Protein AF-A0A7V5M833-F1 (afdb_monomer_lite)

Structure (mmCIF, N/CA/C/O backbone):
data_AF-A0A7V5M833-F1
#
_entry.id   AF-A0A7V5M833-F1
#
loop_
_atom_site.group_PDB
_atom_site.id
_atom_site.type_symbol
_atom_site.label_atom_id
_atom_site.label_alt_id
_atom_site.label_comp_id
_atom_site.label_asym_id
_atom_site.label_entity_id
_atom_site.label_seq_id
_atom_site.pdbx_PDB_ins_code
_atom_site.Cartn_x
_atom_site.Cartn_y
_atom_site.Cartn_z
_atom_site.occupancy
_atom_site.B_iso_or_equiv
_atom_site.auth_seq_id
_atom_site.auth_comp_id
_atom_site.auth_asym_id
_atom_site.auth_atom_id
_atom_site.pdbx_PDB_model_num
ATOM 1 N N . MET A 1 1 ? 10.318 -3.807 -28.086 1.00 53.47 1 MET A N 1
ATOM 2 C CA . MET A 1 1 ? 10.274 -2.964 -26.872 1.00 53.47 1 MET A CA 1
ATOM 3 C C . MET A 1 1 ? 10.663 -3.838 -25.694 1.00 53.47 1 MET A C 1
ATOM 5 O O . MET A 1 1 ? 9.994 -4.836 -25.469 1.00 53.47 1 MET A O 1
ATOM 9 N N . THR A 1 2 ? 11.760 -3.534 -25.005 1.00 76.50 2 THR A N 1
ATOM 10 C CA . THR A 1 2 ? 12.171 -4.286 -23.809 1.00 76.50 2 THR A CA 1
ATOM 11 C C . THR A 1 2 ? 11.317 -3.818 -22.638 1.00 76.50 2 THR A C 1
ATOM 13 O O . THR A 1 2 ? 11.327 -2.632 -22.310 1.00 76.50 2 THR A O 1
ATOM 16 N N . VAL A 1 3 ? 10.536 -4.717 -22.040 1.00 80.31 3 VAL A N 1
ATOM 17 C CA . VAL A 1 3 ? 9.734 -4.391 -20.856 1.00 80.31 3 VAL A CA 1
ATOM 18 C C . VAL A 1 3 ? 10.693 -4.240 -19.682 1.00 80.31 3 VAL A C 1
ATOM 20 O O . VAL A 1 3 ? 11.332 -5.211 -19.281 1.00 80.31 3 VAL A O 1
ATOM 23 N N . LYS A 1 4 ? 10.823 -3.022 -19.149 1.00 86.38 4 LYS A N 1
ATOM 24 C CA . LYS A 1 4 ? 11.557 -2.807 -17.901 1.00 86.38 4 LYS A CA 1
ATOM 25 C C . LYS A 1 4 ? 10.768 -3.458 -16.767 1.00 86.38 4 LYS A C 1
ATOM 27 O O . LYS A 1 4 ? 9.607 -3.119 -16.545 1.00 86.38 4 LYS A O 1
ATOM 32 N N . VAL A 1 5 ? 11.390 -4.412 -16.082 1.00 92.75 5 VAL A N 1
ATOM 33 C CA . VAL A 1 5 ? 10.831 -5.030 -14.877 1.00 92.75 5 VAL A CA 1
ATOM 34 C C . VAL A 1 5 ? 11.238 -4.154 -13.692 1.00 92.75 5 VAL A C 1
ATOM 36 O O . VAL A 1 5 ? 12.427 -3.867 -13.560 1.00 92.75 5 VAL A O 1
ATOM 39 N N . PRO A 1 6 ? 10.294 -3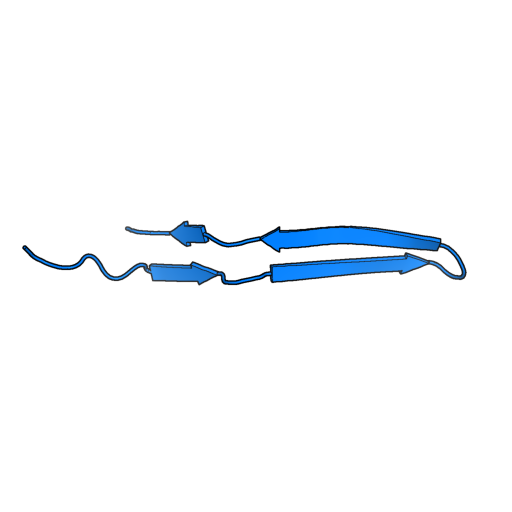.678 -12.863 1.00 96.06 6 PRO A N 1
ATOM 40 C CA . PRO A 1 6 ? 10.647 -2.886 -11.695 1.00 96.06 6 PRO A CA 1
ATOM 41 C C . PRO A 1 6 ? 11.371 -3.739 -10.657 1.00 96.06 6 PRO A C 1
ATOM 43 O O . PRO A 1 6 ? 11.074 -4.922 -10.485 1.00 96.06 6 PRO A O 1
ATOM 46 N N . VAL A 1 7 ? 12.284 -3.100 -9.935 1.00 97.38 7 VAL A N 1
ATOM 47 C CA . VAL A 1 7 ? 13.035 -3.688 -8.822 1.00 97.38 7 VAL A CA 1
ATOM 48 C C . VAL A 1 7 ? 12.139 -3.825 -7.595 1.00 97.38 7 VAL A C 1
ATOM 50 O O . VAL A 1 7 ? 12.189 -4.831 -6.893 1.00 97.38 7 VAL A O 1
ATOM 53 N N . ILE A 1 8 ? 11.278 -2.831 -7.350 1.00 97.38 8 ILE A N 1
ATOM 54 C CA . ILE A 1 8 ? 10.256 -2.884 -6.301 1.00 97.38 8 ILE A CA 1
ATOM 55 C C . ILE A 1 8 ? 8.906 -2.585 -6.931 1.00 97.38 8 ILE A C 1
ATOM 57 O O . ILE A 1 8 ? 8.751 -1.608 -7.654 1.00 97.38 8 ILE A O 1
ATOM 61 N N . ARG A 1 9 ? 7.913 -3.411 -6.615 1.00 97.31 9 ARG A N 1
ATOM 62 C CA . ARG A 1 9 ? 6.525 -3.223 -7.028 1.00 97.31 9 ARG A CA 1
ATOM 63 C C . ARG A 1 9 ? 5.626 -3.299 -5.811 1.00 97.31 9 ARG A C 1
ATOM 65 O O . ARG A 1 9 ? 5.561 -4.333 -5.150 1.00 97.31 9 ARG A O 1
ATOM 72 N N . VAL A 1 10 ? 4.915 -2.213 -5.545 1.00 98.00 10 VAL A N 1
ATOM 73 C CA . VAL A 1 10 ? 3.915 -2.106 -4.488 1.00 98.00 10 VAL A CA 1
ATOM 74 C C . VAL A 1 10 ? 2.547 -1.974 -5.137 1.00 98.00 10 VAL A C 1
ATOM 76 O O . VAL A 1 10 ? 2.345 -1.136 -6.014 1.00 98.00 10 VAL A O 1
ATOM 79 N N . LYS A 1 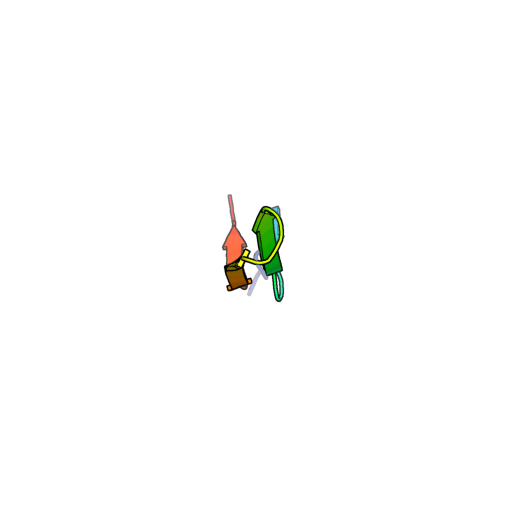11 ? 1.607 -2.816 -4.708 1.00 98.00 11 LYS A N 1
ATOM 80 C CA . LYS A 1 11 ? 0.215 -2.783 -5.152 1.00 98.00 11 LYS A CA 1
ATOM 81 C C . LYS A 1 11 ? -0.699 -2.696 -3.948 1.00 98.00 11 LYS A C 1
ATOM 83 O O . LYS A 1 11 ? -0.535 -3.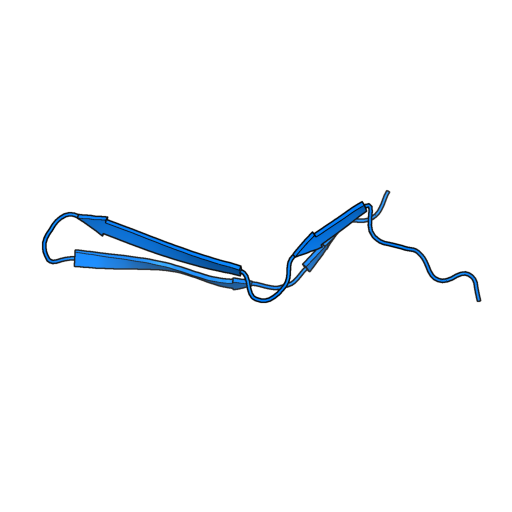476 -3.014 1.00 98.00 11 LYS A O 1
ATOM 88 N N . ASP A 1 12 ? -1.637 -1.762 -4.015 1.00 98.00 12 ASP A N 1
ATOM 89 C CA . ASP A 1 12 ? -2.746 -1.595 -3.084 1.00 98.00 12 ASP A CA 1
ATOM 90 C C . ASP A 1 12 ? -2.292 -1.661 -1.618 1.00 98.00 12 ASP A C 1
ATOM 92 O O . ASP A 1 12 ? -2.835 -2.393 -0.798 1.00 98.00 12 ASP A O 1
ATOM 96 N N . LEU A 1 13 ? -1.238 -0.914 -1.279 1.00 97.94 13 LEU A N 1
ATOM 97 C CA . LEU A 1 13 ? -0.682 -0.901 0.067 1.00 97.94 13 LEU A CA 1
ATOM 98 C C . LEU A 1 13 ? -1.588 -0.110 1.013 1.00 97.94 13 LEU A C 1
ATOM 100 O O . LEU A 1 13 ? -1.812 1.092 0.840 1.00 97.94 13 LEU A O 1
ATOM 104 N N . TYR A 1 14 ? -2.053 -0.794 2.055 1.00 97.88 14 TYR A N 1
ATOM 105 C CA . TYR A 1 14 ? -2.823 -0.222 3.153 1.00 97.88 14 TYR A CA 1
ATOM 106 C C . TYR A 1 14 ? -2.014 -0.256 4.443 1.00 97.88 14 TYR A C 1
ATOM 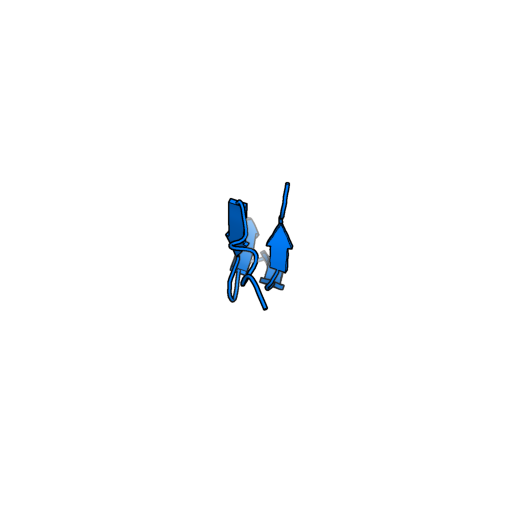108 O O . TYR A 1 14 ? -1.316 -1.227 4.744 1.00 97.88 14 TYR A O 1
ATOM 116 N N . LYS A 1 15 ? -2.137 0.799 5.243 1.00 97.19 15 LYS A N 1
ATOM 117 C CA . LYS A 1 15 ? -1.564 0.848 6.582 1.00 97.19 15 LYS A CA 1
ATOM 118 C C . LYS A 1 15 ? -2.474 1.650 7.480 1.00 97.19 15 LYS A C 1
ATOM 120 O O . LYS A 1 15 ? -2.740 2.813 7.205 1.00 97.19 15 LYS A O 1
ATOM 125 N N . THR A 1 16 ? -2.853 1.048 8.595 1.00 96.81 16 THR A N 1
ATOM 126 C CA . THR A 1 16 ? -3.606 1.712 9.655 1.00 96.81 16 THR A CA 1
ATOM 127 C C . THR A 1 16 ? -2.796 1.635 10.940 1.00 96.81 16 THR A C 1
ATOM 129 O O . THR A 1 16 ? -2.203 0.598 11.247 1.00 96.81 16 THR A O 1
ATOM 132 N N . TYR A 1 17 ? -2.748 2.736 11.679 1.00 96.81 17 TYR A N 1
ATOM 133 C CA . TYR A 1 17 ? -2.243 2.777 13.048 1.00 96.81 17 TYR A CA 1
ATOM 134 C C . TYR A 1 17 ? -3.409 3.007 14.001 1.00 96.81 17 TYR A C 1
ATOM 136 O O . TYR A 1 17 ? -4.342 3.741 13.680 1.00 96.81 17 TYR A O 1
ATOM 144 N N . GLY A 1 18 ? -3.357 2.386 15.176 1.00 94.56 18 GLY A N 1
ATOM 145 C CA . GLY A 1 18 ? -4.367 2.556 16.212 1.00 94.56 18 GLY A CA 1
ATOM 146 C C . GLY A 1 18 ? -3.737 2.818 17.573 1.00 94.56 18 GLY A C 1
ATOM 147 O O . GLY A 1 18 ? -2.689 2.258 17.887 1.00 94.56 18 GLY A O 1
ATOM 148 N N . ASN A 1 19 ? -4.392 3.655 18.377 1.00 84.94 19 ASN A N 1
ATOM 149 C CA . ASN A 1 19 ? -4.132 3.773 19.809 1.00 84.94 19 ASN A CA 1
ATOM 150 C C . ASN A 1 19 ? -5.472 3.838 20.555 1.00 84.94 19 ASN A C 1
ATOM 152 O O . ASN A 1 19 ? -6.162 4.862 20.535 1.00 84.94 19 ASN A O 1
ATOM 156 N N . GLY A 1 20 ? -5.859 2.719 21.169 1.00 81.75 20 GLY A N 1
ATOM 157 C CA . GLY A 1 20 ? -7.157 2.572 21.823 1.00 81.75 20 GLY A CA 1
ATOM 158 C C . GLY A 1 20 ? -8.317 2.756 20.841 1.00 81.75 20 GLY A C 1
ATOM 159 O O . GLY A 1 20 ? -8.424 2.033 19.854 1.00 81.75 20 GLY A O 1
ATOM 160 N N . SER A 1 21 ? -9.186 3.735 21.105 1.00 85.44 21 SER A N 1
ATOM 161 C CA . SER A 1 21 ? -10.386 4.007 20.300 1.00 85.44 21 SER A CA 1
ATOM 162 C C . SER A 1 21 ? -10.131 4.807 19.019 1.00 85.44 21 SER A C 1
ATOM 164 O O . SER A 1 21 ? -11.047 4.963 18.213 1.00 85.44 21 SER A O 1
ATOM 166 N N . LYS A 1 22 ? -8.915 5.327 18.805 1.00 88.94 22 LYS A N 1
ATOM 167 C CA . LYS A 1 22 ? -8.579 6.090 17.598 1.00 88.94 22 LYS A CA 1
ATOM 168 C C . LYS A 1 22 ? -7.813 5.229 16.608 1.00 88.94 22 LYS A C 1
ATOM 170 O O . LYS A 1 22 ? -6.798 4.629 16.960 1.00 88.94 22 LYS A O 1
ATOM 175 N N . GLN A 1 23 ? -8.275 5.240 15.363 1.00 93.44 23 GLN A N 1
ATOM 176 C CA . GLN A 1 23 ? -7.576 4.673 14.216 1.00 93.44 23 GLN A CA 1
ATOM 177 C C . GLN A 1 23 ? -7.243 5.775 13.210 1.00 93.44 23 GLN A C 1
ATOM 179 O O . GLN A 1 23 ? -8.018 6.713 13.027 1.00 93.44 23 GLN A O 1
ATOM 184 N N . VAL A 1 24 ? -6.082 5.653 12.571 1.00 94.75 24 VAL A N 1
ATOM 185 C CA . VAL A 1 24 ? -5.601 6.540 11.509 1.00 94.75 24 VAL A CA 1
ATOM 186 C C . VAL A 1 24 ? -5.159 5.685 10.329 1.00 94.75 24 VAL A C 1
ATOM 188 O O . VAL A 1 24 ? -4.265 4.848 10.467 1.00 94.75 24 VAL A O 1
ATOM 191 N N . GLU A 1 25 ? -5.766 5.911 9.166 1.00 95.69 25 GLU A N 1
ATOM 192 C CA . GLU A 1 25 ? -5.326 5.337 7.891 1.00 95.69 25 GLU A CA 1
ATOM 193 C C . GLU A 1 25 ? -4.072 6.090 7.414 1.00 95.69 25 GLU A C 1
ATOM 195 O O . GLU A 1 25 ? -4.162 7.205 6.908 1.00 95.69 25 GLU A O 1
ATOM 200 N N . ALA A 1 26 ? -2.888 5.509 7.605 1.00 95.56 26 ALA A N 1
ATOM 201 C CA . ALA A 1 26 ? -1.623 6.091 7.156 1.00 95.56 26 ALA A CA 1
ATOM 202 C C . ALA A 1 26 ? -1.329 5.836 5.675 1.00 95.56 26 ALA A C 1
ATOM 204 O O . ALA A 1 26 ? -0.719 6.678 5.027 1.00 95.56 26 ALA A O 1
ATOM 205 N N . LEU A 1 27 ? -1.744 4.688 5.135 1.00 97.75 27 LEU A N 1
ATOM 206 C CA . LEU A 1 27 ? -1.688 4.396 3.702 1.00 97.75 27 LEU A CA 1
ATOM 207 C C . LEU A 1 27 ? -3.029 3.815 3.268 1.00 97.75 27 LEU A C 1
ATOM 209 O O . LEU A 1 27 ? -3.600 2.978 3.973 1.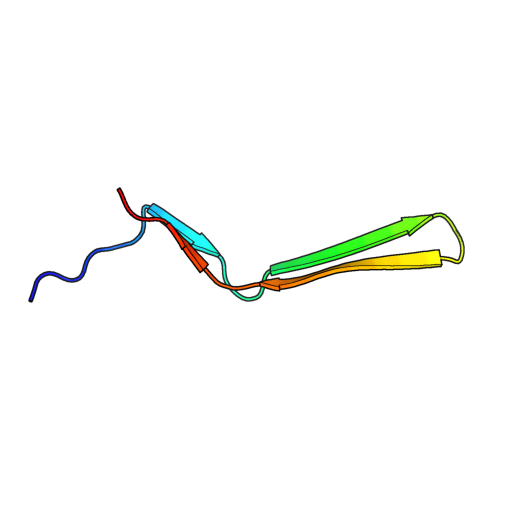00 97.75 27 LEU A O 1
ATOM 213 N N . LYS A 1 28 ? -3.509 4.239 2.099 1.00 96.31 28 LYS A N 1
ATOM 214 C CA . LYS A 1 28 ? -4.812 3.850 1.561 1.00 96.31 28 LYS A CA 1
ATOM 215 C C . LYS A 1 28 ? -4.699 3.485 0.084 1.00 96.31 28 LYS A C 1
ATOM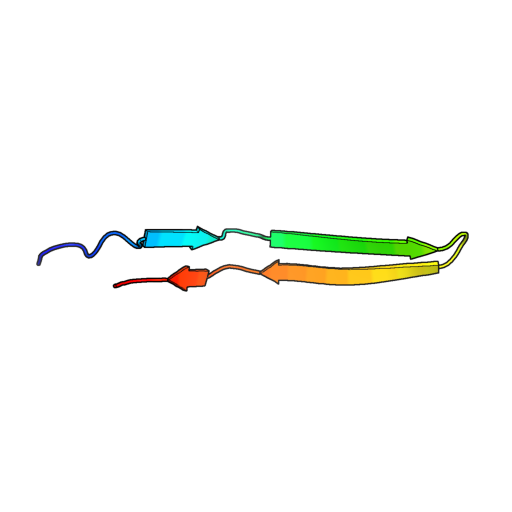 217 O O . LYS A 1 28 ? -4.813 4.354 -0.772 1.00 96.31 28 LYS A O 1
ATOM 222 N N . GLY A 1 29 ? -4.469 2.203 -0.197 1.00 97.25 29 GLY A N 1
ATOM 223 C CA . GLY A 1 29 ? -4.421 1.670 -1.562 1.00 97.25 29 GLY A CA 1
ATOM 224 C C . GLY A 1 29 ? -3.268 2.231 -2.396 1.00 97.25 29 GLY A C 1
ATOM 225 O O . GLY A 1 29 ? -3.449 2.565 -3.562 1.00 97.25 29 GLY A O 1
ATOM 226 N N . VAL A 1 30 ? -2.088 2.395 -1.794 1.00 97.81 30 VAL A N 1
ATOM 227 C CA . VAL A 1 30 ? -0.926 2.989 -2.468 1.00 97.81 30 VAL A CA 1
ATOM 228 C C . VAL A 1 30 ? -0.295 1.983 -3.433 1.00 97.81 30 VAL A C 1
ATOM 230 O O . VAL A 1 30 ? 0.067 0.880 -3.030 1.00 97.81 30 VAL A O 1
ATOM 233 N N . SER A 1 31 ? -0.114 2.385 -4.692 1.00 98.31 31 SER A N 1
ATOM 234 C CA . SER A 1 31 ? 0.476 1.558 -5.750 1.00 98.31 31 SER A CA 1
ATOM 235 C C . SER A 1 31 ? 1.596 2.314 -6.461 1.00 98.31 31 SER A C 1
ATOM 237 O O . SER A 1 31 ? 1.390 3.448 -6.893 1.00 98.31 31 SER A O 1
ATOM 239 N N . PHE A 1 32 ? 2.775 1.703 -6.581 1.00 97.19 32 PHE A N 1
ATOM 240 C CA . PHE A 1 32 ? 3.919 2.278 -7.293 1.00 97.19 32 PHE A CA 1
ATOM 241 C C . PHE A 1 32 ? 4.948 1.213 -7.684 1.00 97.19 32 PHE A C 1
ATOM 243 O O . PHE A 1 32 ? 5.041 0.152 -7.068 1.00 97.19 32 PHE A O 1
ATOM 250 N N . ASP A 1 33 ? 5.760 1.546 -8.682 1.00 98.06 33 ASP A N 1
ATOM 251 C CA . ASP A 1 33 ? 6.888 0.748 -9.152 1.00 98.06 33 ASP A CA 1
ATOM 252 C C . ASP A 1 33 ? 8.181 1.582 -9.009 1.00 98.06 33 ASP A C 1
ATOM 254 O O . ASP A 1 33 ? 8.192 2.768 -9.339 1.00 98.06 33 ASP A O 1
ATOM 258 N N . ILE A 1 34 ? 9.267 0.972 -8.530 1.00 97.19 34 ILE A N 1
ATOM 259 C CA . ILE A 1 34 ? 10.621 1.546 -8.474 1.00 97.19 34 ILE A CA 1
ATOM 260 C C . ILE A 1 34 ? 11.502 0.765 -9.448 1.00 97.19 34 ILE A C 1
ATOM 262 O O . ILE A 1 34 ? 11.526 -0.467 -9.420 1.00 97.19 34 ILE A O 1
ATOM 266 N N . TYR A 1 35 ? 12.233 1.488 -10.291 1.00 95.56 35 TYR A N 1
ATOM 267 C CA . TYR A 1 35 ? 13.156 0.958 -11.294 1.00 95.56 35 TYR A CA 1
ATOM 268 C C . TYR A 1 35 ? 14.597 1.356 -10.928 1.00 95.56 35 TYR A C 1
ATOM 270 O O . TYR A 1 35 ? 14.780 2.340 -10.212 1.00 95.56 35 TYR A O 1
ATOM 278 N N . GLU A 1 36 ? 15.585 0.597 -11.412 1.00 89.19 36 GLU A N 1
ATOM 279 C CA . GLU A 1 36 ? 16.996 1.032 -11.464 1.00 89.19 36 GLU A CA 1
ATOM 280 C C . GLU A 1 36 ? 17.191 2.241 -12.392 1.00 89.19 36 GLU A C 1
ATOM 282 O O . GLU A 1 36 ? 16.531 2.291 -13.467 1.00 89.19 36 GLU A O 1
#

Radius of gyration: 15.04 Å; chains: 1; bounding box: 27×12×49 Å

Secondary structure (DSSP, 8-state):
---PPPSEEEEEEEEEEEETTEEEEEEEEEEEEE--

Foldseek 3Di:
DDDFDFPDWDFQDWDWDDDPPDIDTPDGGDTDGHHD

pLDDT: mean 92.72, std 8.73, range [53.47, 98.31]

Sequence (36 aa):
MTVKVPVIRVKDLYKTYGNGSKQVEALKGVSFDIYE